Protein AF-A0A7C4Q3P4-F1 (afdb_monomer_lite)

Radius of gyration: 23.02 Å; chains: 1; bounding box: 31×22×73 Å

Sequence (64 aa):
MEKTNILKKSTILLILIITFYLSIYAGRPRVLSVTMVPPSPNFGQVVTVTIEFCANQQPAELAI

pLDDT: mean 78.91, std 16.38, range [36.94, 96.12]

Foldseek 3Di:
DVVVVVVVVVVVVVVVVVVVVVVVVPQDKAWPDWDKPPPDDDPPDDIDIDTDIPNPDDPPPDPD

Secondary structure (DSSP, 8-state):
-HHHHHHHHHHHHHHHHHHHHHHHHHT--EEEEEEEESSSPPTT---EEEEEEE-----S----

Structure (mmCIF, N/CA/C/O backbone):
data_AF-A0A7C4Q3P4-F1
#
_entry.id   AF-A0A7C4Q3P4-F1
#
loop_
_atom_site.group_PDB
_atom_site.id
_atom_site.type_symbol
_atom_site.label_atom_id
_atom_site.label_alt_id
_atom_site.label_comp_id
_atom_site.label_asym_id
_atom_site.label_entity_id
_atom_site.label_seq_id
_atom_site.pdbx_PDB_ins_code
_atom_site.Cartn_x
_atom_site.Cartn_y
_atom_site.Cartn_z
_atom_site.occupancy
_atom_site.B_iso_or_equiv
_atom_site.auth_seq_id
_atom_site.auth_comp_id
_atom_site.auth_asym_id
_atom_site.auth_atom_id
_atom_site.pdbx_PDB_model_num
ATOM 1 N N . MET A 1 1 ? -6.244 3.392 52.201 1.00 58.47 1 MET A N 1
ATOM 2 C CA . MET A 1 1 ? -7.114 3.196 51.015 1.00 58.47 1 MET A CA 1
ATOM 3 C C . MET A 1 1 ? -6.841 4.190 49.880 1.00 58.47 1 MET A C 1
ATOM 5 O O . MET A 1 1 ? -7.054 3.836 48.730 1.00 58.47 1 MET A O 1
ATOM 9 N N . GLU A 1 2 ? -6.314 5.388 50.153 1.00 63.44 2 GLU A N 1
ATOM 10 C CA . GLU A 1 2 ? -6.052 6.423 49.134 1.00 63.44 2 GLU A CA 1
ATOM 11 C C . GLU A 1 2 ? -5.011 6.036 48.066 1.00 63.44 2 GLU A C 1
ATOM 13 O O . GLU A 1 2 ? -5.257 6.173 46.868 1.00 63.44 2 GLU A O 1
ATOM 18 N N . LYS A 1 3 ? -3.888 5.438 48.486 1.00 62.94 3 LYS A N 1
ATOM 19 C CA . LYS A 1 3 ? -2.793 5.011 47.593 1.00 62.94 3 LYS A CA 1
ATOM 20 C C . LYS A 1 3 ? -3.246 4.013 46.516 1.00 62.94 3 LYS A C 1
ATOM 22 O O . LYS A 1 3 ? -2.799 4.085 45.375 1.00 62.94 3 LYS A O 1
ATOM 27 N N . THR A 1 4 ? -4.178 3.121 46.853 1.00 69.00 4 THR A N 1
ATOM 28 C CA . THR A 1 4 ? -4.751 2.133 45.923 1.00 69.00 4 THR A CA 1
ATOM 29 C C . THR A 1 4 ? -5.630 2.791 44.856 1.00 69.00 4 THR A C 1
ATOM 31 O O . THR A 1 4 ? -5.631 2.351 43.710 1.00 69.00 4 THR A O 1
ATOM 34 N N . ASN A 1 5 ? -6.345 3.867 45.198 1.00 77.06 5 ASN A N 1
ATOM 35 C CA . ASN A 1 5 ? -7.179 4.610 44.249 1.00 77.06 5 ASN A CA 1
ATOM 36 C C . ASN A 1 5 ? -6.334 5.436 43.268 1.00 77.06 5 ASN A C 1
ATOM 38 O O . ASN A 1 5 ? -6.663 5.508 42.085 1.00 77.06 5 ASN A O 1
ATOM 42 N N . ILE A 1 6 ? -5.218 5.999 43.740 1.00 80.38 6 ILE A N 1
ATOM 43 C CA . ILE A 1 6 ? -4.250 6.720 42.900 1.00 80.38 6 ILE A CA 1
ATOM 44 C C . ILE A 1 6 ? -3.562 5.754 41.928 1.00 80.38 6 ILE A C 1
ATOM 46 O O . ILE A 1 6 ? -3.483 6.044 40.735 1.00 80.38 6 ILE A O 1
ATOM 50 N N . LEU A 1 7 ? -3.136 4.579 42.409 1.00 78.94 7 LEU A N 1
ATOM 51 C CA . LEU A 1 7 ? -2.52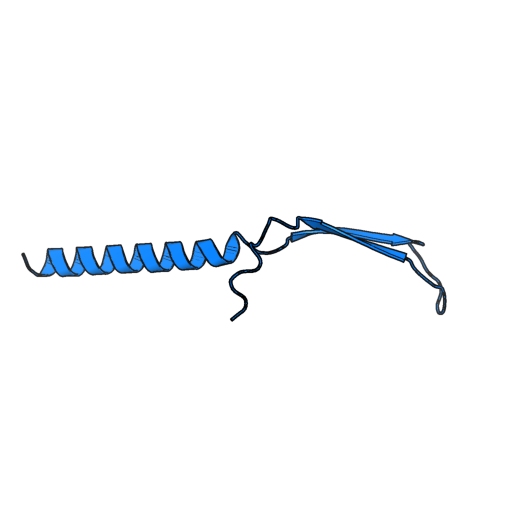9 3.554 41.559 1.00 78.94 7 LEU A CA 1
ATOM 52 C C . LEU A 1 7 ? -3.503 3.094 40.467 1.00 78.94 7 LEU A C 1
ATOM 54 O O . LEU A 1 7 ? -3.145 3.124 39.297 1.00 78.94 7 LEU A O 1
ATOM 58 N N . LYS A 1 8 ? -4.757 2.778 40.828 1.00 81.25 8 LYS A N 1
ATOM 59 C CA . LYS A 1 8 ? -5.800 2.390 39.862 1.00 81.25 8 LYS A CA 1
ATOM 60 C C . LYS A 1 8 ? -6.059 3.470 38.807 1.00 81.25 8 LYS A C 1
ATOM 62 O O . LYS A 1 8 ? -6.128 3.146 37.625 1.00 81.25 8 LYS A O 1
ATOM 67 N N . LYS A 1 9 ? -6.166 4.744 39.206 1.00 86.75 9 LYS A N 1
ATOM 68 C CA . LYS A 1 9 ? -6.337 5.865 38.262 1.00 86.75 9 LYS A CA 1
ATOM 69 C C . LYS A 1 9 ? -5.151 6.001 37.307 1.00 86.75 9 LYS A C 1
ATOM 71 O O . LYS A 1 9 ? -5.364 6.191 36.115 1.00 86.75 9 LYS A O 1
ATOM 76 N N . SER A 1 10 ? -3.927 5.858 37.816 1.00 89.25 10 SER A N 1
ATOM 77 C CA . SER A 1 10 ? -2.712 5.888 36.996 1.00 89.25 10 SER A CA 1
ATOM 78 C C . SER A 1 10 ? -2.674 4.734 35.986 1.00 89.25 10 SER A C 1
ATOM 80 O O . SER A 1 10 ? -2.396 4.950 34.809 1.00 89.25 10 SER A O 1
ATOM 82 N N . THR A 1 11 ? -3.052 3.519 36.396 1.00 90.88 11 THR A N 1
ATOM 83 C CA . THR A 1 11 ? -3.114 2.363 35.487 1.00 90.88 11 THR A CA 1
ATOM 84 C C . THR A 1 11 ? -4.168 2.545 34.392 1.00 90.88 11 THR A C 1
ATOM 86 O O . THR A 1 11 ? -3.893 2.251 33.233 1.00 90.88 11 THR A O 1
ATOM 89 N N . ILE A 1 12 ? -5.352 3.071 34.726 1.00 92.31 12 ILE A N 1
ATOM 90 C CA . ILE A 1 12 ? -6.408 3.356 33.739 1.00 92.31 12 ILE A CA 1
ATOM 91 C C . ILE A 1 12 ? -5.940 4.419 32.736 1.00 92.31 12 ILE A C 1
ATOM 93 O O . ILE A 1 12 ? -6.143 4.253 31.534 1.00 92.31 12 ILE A O 1
ATOM 97 N N . LEU A 1 13 ? -5.271 5.475 33.211 1.00 93.62 13 LEU A N 1
ATOM 98 C CA . LEU A 1 13 ? -4.704 6.513 32.348 1.00 93.62 13 LEU A CA 1
ATOM 99 C C . LEU A 1 13 ? -3.664 5.930 31.380 1.00 93.62 13 LEU A C 1
ATOM 101 O O . LEU A 1 13 ? -3.695 6.232 30.191 1.00 93.62 13 LEU A O 1
ATOM 105 N N . LEU A 1 14 ? -2.782 5.056 31.870 1.00 94.31 14 LEU A N 1
ATOM 106 C CA . LEU A 1 14 ? -1.774 4.391 31.047 1.00 94.31 14 LEU A CA 1
ATOM 107 C C . LEU A 1 14 ? -2.416 3.530 29.947 1.00 94.31 14 LEU A C 1
ATOM 109 O O . LEU A 1 14 ? -2.017 3.615 28.789 1.00 94.31 14 LEU A O 1
ATOM 113 N N . ILE A 1 15 ? -3.438 2.740 30.290 1.00 93.62 15 ILE A N 1
ATOM 114 C CA . ILE A 1 15 ? -4.171 1.905 29.327 1.00 93.62 15 ILE A CA 1
ATOM 115 C C . ILE A 1 15 ? -4.842 2.775 28.259 1.00 93.62 15 ILE A C 1
ATOM 117 O O . ILE A 1 15 ? -4.778 2.448 27.073 1.00 93.62 15 ILE A O 1
ATOM 121 N N . LEU A 1 16 ? -5.443 3.901 28.653 1.00 92.94 16 LEU A N 1
ATOM 122 C CA . LEU A 1 16 ? -6.077 4.834 27.723 1.00 92.94 16 LEU A CA 1
ATOM 123 C C . LEU A 1 16 ? -5.061 5.434 26.740 1.00 92.94 16 LEU A C 1
ATOM 125 O O . LEU A 1 16 ? -5.313 5.450 25.537 1.00 92.94 16 LEU A O 1
ATOM 129 N N . ILE A 1 17 ? -3.890 5.846 27.234 1.00 92.44 17 ILE A N 1
ATOM 130 C CA . ILE A 1 17 ? -2.798 6.360 26.396 1.00 92.44 17 ILE A CA 1
ATOM 131 C C . ILE A 1 17 ? -2.326 5.285 25.410 1.00 92.44 17 ILE A C 1
ATOM 133 O O . ILE A 1 17 ? -2.238 5.550 24.214 1.00 92.44 17 ILE A O 1
ATOM 137 N N . ILE A 1 18 ? -2.070 4.061 25.879 1.00 90.00 18 ILE A N 1
ATOM 138 C CA . ILE A 1 18 ? -1.628 2.950 25.019 1.00 90.00 18 ILE A CA 1
ATOM 139 C C . ILE A 1 18 ? -2.669 2.659 23.931 1.00 90.00 18 ILE A C 1
ATOM 141 O O . ILE A 1 18 ? -2.319 2.510 22.761 1.00 90.00 18 ILE A O 1
ATOM 145 N N . THR A 1 19 ? -3.950 2.633 24.294 1.00 86.81 19 THR A N 1
ATOM 146 C CA . THR A 1 19 ? -5.046 2.362 23.353 1.00 86.81 19 THR A CA 1
ATOM 147 C C . THR A 1 19 ? -5.157 3.463 22.293 1.00 86.81 19 THR A C 1
ATOM 149 O O . THR A 1 19 ? -5.339 3.166 21.114 1.00 86.81 19 THR A O 1
ATOM 152 N N . PHE A 1 20 ? -4.970 4.727 22.687 1.00 84.88 20 PHE A N 1
ATOM 153 C CA . PHE A 1 20 ? -4.940 5.870 21.772 1.00 84.88 20 PHE A CA 1
ATOM 154 C C . PHE A 1 20 ? -3.742 5.831 20.808 1.00 84.88 20 PHE A C 1
ATOM 156 O O . PHE A 1 20 ? -3.883 6.134 19.628 1.00 84.88 20 PHE A O 1
ATOM 163 N N . TYR A 1 21 ? -2.563 5.403 21.263 1.00 80.94 21 TYR A N 1
ATOM 164 C CA . TYR A 1 21 ? -1.409 5.238 20.371 1.00 80.94 21 TYR A CA 1
ATOM 165 C C . TYR A 1 21 ? -1.607 4.109 19.350 1.00 80.94 21 TYR A C 1
ATOM 167 O O . TYR A 1 21 ? -1.197 4.240 18.195 1.00 80.94 21 TYR A O 1
ATOM 175 N N . LEU A 1 22 ? -2.249 3.010 19.752 1.00 79.06 22 LEU A N 1
ATOM 176 C CA . LEU A 1 22 ? -2.508 1.874 18.866 1.00 79.06 22 LEU A CA 1
ATOM 177 C C . LEU A 1 22 ? -3.542 2.199 17.775 1.00 79.06 22 LEU A C 1
ATOM 179 O O . LEU A 1 22 ? -3.400 1.717 16.650 1.00 79.06 22 LEU A O 1
ATOM 183 N N . SER A 1 23 ? -4.537 3.049 18.054 1.00 72.06 23 SER A N 1
ATOM 184 C CA . SER A 1 23 ? -5.546 3.437 17.056 1.00 72.06 23 SER A CA 1
ATOM 1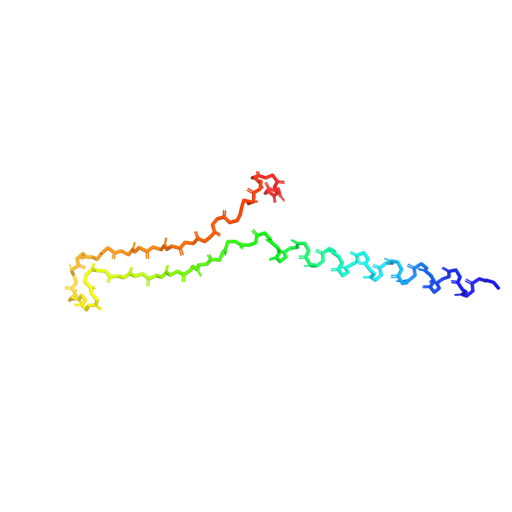85 C C . SER A 1 23 ? -4.959 4.255 15.896 1.00 72.06 23 SER A C 1
ATOM 187 O O . SER A 1 23 ? -5.351 4.051 14.748 1.00 72.06 23 SER A O 1
ATOM 189 N N . ILE A 1 24 ? -3.946 5.094 16.151 1.00 68.25 24 ILE A N 1
ATOM 190 C CA . ILE A 1 24 ? -3.244 5.883 15.116 1.00 68.25 24 ILE A CA 1
ATOM 191 C C . ILE A 1 24 ? -2.515 4.979 14.101 1.00 68.25 24 ILE A C 1
ATOM 193 O O . ILE A 1 24 ? -2.292 5.369 12.950 1.00 68.25 24 ILE A O 1
ATOM 197 N N . TYR A 1 25 ? -2.131 3.766 14.506 1.00 63.66 25 TYR A N 1
ATOM 198 C CA . TYR A 1 25 ? -1.370 2.840 13.665 1.00 63.66 25 TYR A CA 1
ATOM 199 C C . TYR A 1 25 ? -2.255 1.944 12.783 1.00 63.66 25 TYR A C 1
ATOM 201 O O . TYR A 1 25 ? -1.795 1.448 11.753 1.00 63.66 25 TYR A O 1
ATOM 209 N 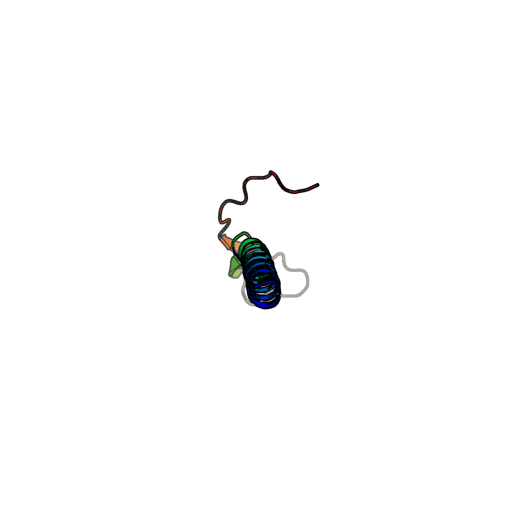N . ALA A 1 26 ? -3.524 1.753 13.155 1.00 62.62 26 ALA A N 1
ATOM 210 C CA . ALA A 1 26 ? -4.442 0.844 12.467 1.00 62.62 26 ALA A CA 1
ATOM 211 C C . ALA A 1 26 ? -4.979 1.394 11.131 1.00 62.62 26 ALA A C 1
ATOM 213 O O . ALA A 1 26 ? -5.353 0.614 10.261 1.00 62.62 26 ALA A O 1
ATOM 214 N N . GLY A 1 27 ? -4.994 2.719 10.951 1.00 60.28 27 GLY A N 1
ATOM 215 C CA . GLY A 1 27 ? -5.635 3.369 9.802 1.00 60.28 27 GLY A CA 1
ATOM 216 C C . GLY A 1 27 ? -4.712 3.797 8.663 1.00 60.28 27 GLY A C 1
ATOM 217 O O . GLY A 1 27 ? -5.188 4.428 7.735 1.00 60.28 27 GLY A O 1
ATOM 218 N N . ARG A 1 28 ? -3.399 3.540 8.706 1.00 65.62 28 ARG A N 1
ATOM 219 C CA . ARG A 1 28 ? -2.491 4.099 7.686 1.00 65.62 28 ARG A CA 1
ATOM 220 C C . ARG A 1 28 ? -2.498 3.260 6.400 1.00 65.62 28 ARG A C 1
ATOM 222 O O . ARG A 1 28 ? -2.322 2.041 6.499 1.00 65.62 28 ARG A O 1
ATOM 229 N N . PRO A 1 29 ? -2.620 3.880 5.208 1.00 69.25 29 PRO A N 1
ATOM 230 C CA . PRO A 1 29 ? -2.505 3.159 3.949 1.00 69.25 29 PRO A CA 1
ATOM 231 C C . PRO A 1 29 ? -1.108 2.550 3.849 1.00 69.25 29 PRO A C 1
ATOM 233 O O . PRO A 1 29 ? -0.100 3.205 4.128 1.00 69.25 29 PRO A O 1
ATOM 236 N N . ARG A 1 30 ? -1.049 1.272 3.480 1.00 73.94 30 ARG A N 1
ATOM 237 C CA . ARG A 1 30 ? 0.214 0.552 3.295 1.00 73.94 30 ARG A CA 1
ATOM 238 C C . ARG A 1 30 ? 0.430 0.306 1.814 1.00 73.94 30 ARG A C 1
ATOM 240 O O . ARG A 1 30 ? -0.442 -0.255 1.155 1.00 73.94 30 ARG A O 1
ATOM 247 N N . VAL A 1 31 ? 1.590 0.711 1.306 1.00 83.69 31 VAL A N 1
ATOM 248 C CA . VAL A 1 31 ? 2.017 0.374 -0.056 1.00 83.69 31 VAL A CA 1
ATOM 249 C C . VAL A 1 31 ? 2.343 -1.118 -0.089 1.00 83.69 31 VAL A C 1
ATOM 251 O O . VAL A 1 31 ? 3.126 -1.596 0.731 1.00 83.69 31 VAL A O 1
ATOM 254 N N . LEU A 1 32 ? 1.694 -1.844 -0.994 1.00 85.94 32 LEU A N 1
ATOM 255 C CA . LEU A 1 32 ? 1.872 -3.280 -1.199 1.00 85.94 32 LEU A CA 1
ATOM 256 C C . LEU A 1 32 ? 2.954 -3.536 -2.242 1.00 85.94 32 LEU A C 1
ATOM 258 O O . LEU A 1 32 ? 3.853 -4.342 -2.015 1.00 85.94 32 LEU A O 1
ATOM 262 N N . SER A 1 33 ? 2.875 -2.833 -3.371 1.00 88.94 33 SER A N 1
ATOM 263 C CA . SER A 1 33 ? 3.832 -2.977 -4.458 1.00 88.94 33 SER A CA 1
ATOM 264 C C . SER A 1 33 ? 4.000 -1.667 -5.224 1.00 88.94 33 SER A C 1
ATOM 266 O O . SER A 1 33 ? 3.102 -0.824 -5.285 1.00 88.94 33 SER A O 1
ATOM 268 N N . VAL A 1 34 ? 5.190 -1.489 -5.791 1.00 91.06 34 VAL A N 1
ATOM 269 C CA . VAL A 1 34 ? 5.493 -0.411 -6.730 1.00 91.06 34 VAL A CA 1
ATOM 270 C C . VAL A 1 34 ? 6.193 -1.050 -7.914 1.00 91.06 34 VAL A C 1
ATOM 272 O O . VAL A 1 34 ? 7.234 -1.685 -7.748 1.00 91.06 34 VAL A O 1
ATOM 275 N N . THR A 1 35 ? 5.623 -0.900 -9.103 1.00 94.44 35 THR A N 1
ATOM 276 C CA . THR A 1 35 ? 6.221 -1.384 -10.348 1.00 94.44 35 THR A CA 1
ATOM 277 C C . THR A 1 35 ? 6.400 -0.234 -11.329 1.00 94.44 35 THR A C 1
ATOM 279 O O . THR A 1 35 ? 5.685 0.768 -11.284 1.00 94.44 35 THR A O 1
ATOM 282 N N . MET A 1 36 ? 7.407 -0.354 -12.190 1.00 93.38 36 MET A N 1
ATOM 283 C CA . MET A 1 36 ? 7.738 0.642 -13.202 1.00 93.38 36 MET A CA 1
ATOM 284 C C . MET A 1 36 ? 7.933 -0.054 -14.544 1.00 93.38 36 MET A C 1
ATOM 286 O O . MET A 1 36 ? 8.630 -1.067 -14.629 1.00 93.38 36 MET A O 1
ATOM 290 N N . VAL A 1 37 ? 7.324 0.503 -15.589 1.00 94.75 37 VAL A N 1
ATOM 291 C CA . VAL A 1 37 ? 7.430 0.003 -16.960 1.00 94.75 37 VAL A CA 1
ATOM 292 C C . VAL A 1 37 ? 7.881 1.138 -17.889 1.00 94.75 37 VAL A C 1
ATOM 294 O O . VAL A 1 37 ? 7.218 2.177 -17.924 1.00 94.75 37 VAL A O 1
ATOM 297 N N . PRO A 1 38 ? 8.960 0.952 -18.675 1.00 93.12 38 PRO A N 1
ATOM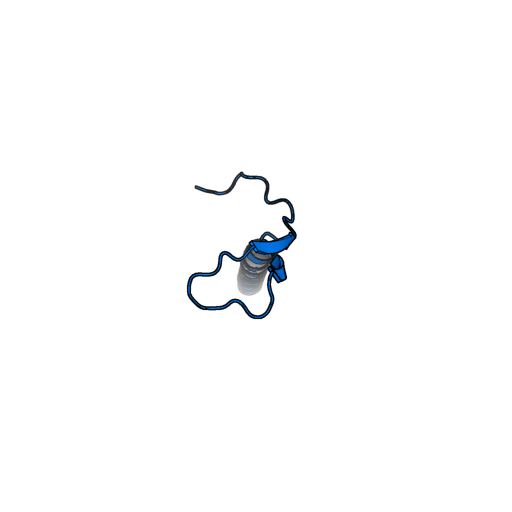 298 C CA . PRO A 1 38 ? 9.898 -0.177 -18.642 1.00 93.12 38 PRO A CA 1
ATOM 299 C C . PRO A 1 38 ? 10.761 -0.205 -17.359 1.00 93.12 38 PRO A C 1
ATOM 301 O O . PRO A 1 38 ? 10.977 0.841 -16.752 1.00 93.12 38 PRO A O 1
ATOM 304 N N . PRO A 1 39 ? 11.304 -1.375 -16.962 1.00 88.12 39 PRO A N 1
ATOM 305 C CA . PRO A 1 39 ? 12.103 -1.523 -15.737 1.00 88.12 39 PRO A CA 1
ATOM 306 C C . PRO A 1 39 ? 13.486 -0.851 -15.806 1.00 88.12 39 PRO A C 1
ATOM 308 O O . PRO A 1 39 ? 14.115 -0.630 -14.776 1.00 88.12 39 PRO A O 1
ATOM 311 N N . SER A 1 40 ? 13.969 -0.526 -17.009 1.00 91.12 40 SER A N 1
ATOM 312 C CA . SER A 1 40 ? 15.204 0.233 -17.229 1.00 91.12 40 SER A CA 1
ATOM 313 C C . SER A 1 40 ? 14.951 1.300 -18.301 1.00 91.12 40 SER A C 1
ATOM 315 O O . SER A 1 40 ? 15.172 1.055 -19.488 1.00 91.12 40 SER A O 1
ATOM 317 N N . PRO A 1 41 ? 14.372 2.448 -17.917 1.00 91.44 41 PRO A N 1
ATOM 318 C CA . PRO A 1 41 ? 14.092 3.531 -18.847 1.00 91.44 41 PRO A CA 1
ATOM 319 C C . PRO A 1 41 ? 15.363 4.306 -19.193 1.00 91.44 41 PRO A C 1
ATOM 321 O O . PRO A 1 41 ? 16.215 4.553 -18.339 1.00 91.44 41 PRO A O 1
ATOM 324 N N . ASN A 1 42 ? 15.464 4.747 -20.443 1.00 94.62 42 ASN A N 1
ATOM 325 C CA . ASN A 1 42 ? 16.494 5.698 -20.843 1.00 94.62 42 ASN A CA 1
ATOM 326 C C . ASN A 1 42 ? 16.104 7.127 -20.445 1.00 94.62 42 ASN A C 1
ATOM 328 O O . ASN A 1 42 ? 14.936 7.445 -20.211 1.00 94.62 42 ASN A O 1
ATOM 332 N N . PHE A 1 43 ? 17.093 8.017 -20.401 1.00 91.75 43 PHE A N 1
ATOM 333 C CA . PHE A 1 43 ? 16.848 9.427 -20.121 1.00 91.75 43 PHE A CA 1
ATOM 334 C C . PHE A 1 43 ? 15.893 10.042 -21.161 1.00 91.75 43 PHE A C 1
ATOM 336 O O . PHE A 1 43 ? 16.086 9.875 -22.364 1.00 91.75 43 PHE A O 1
ATOM 343 N N . GLY A 1 44 ? 14.857 10.742 -20.689 1.00 92.31 44 GLY A N 1
ATOM 344 C CA . GLY A 1 44 ? 13.815 11.343 -21.534 1.00 92.31 44 GLY A CA 1
ATOM 345 C C . GLY A 1 44 ? 12.688 10.391 -21.958 1.00 92.31 44 GLY A C 1
ATOM 346 O O . GLY A 1 44 ? 11.757 10.818 -22.637 1.00 92.31 44 GLY A O 1
ATOM 347 N N . GLN A 1 45 ? 12.735 9.120 -21.554 1.00 94.25 45 GLN A N 1
ATOM 348 C CA . GLN A 1 45 ? 11.691 8.144 -21.853 1.00 94.25 45 GLN A CA 1
ATOM 349 C C . GLN A 1 45 ? 10.528 8.245 -20.857 1.00 94.25 45 GLN A C 1
ATOM 351 O O . GLN A 1 45 ? 10.732 8.359 -19.649 1.00 94.25 45 GLN A O 1
ATOM 356 N N . VAL A 1 46 ? 9.294 8.172 -21.362 1.00 94.38 46 VAL A N 1
ATOM 357 C CA . VAL A 1 46 ? 8.094 8.105 -20.517 1.00 94.38 46 VAL A CA 1
ATOM 358 C C . VAL A 1 46 ? 8.031 6.742 -19.839 1.00 94.38 46 VAL A C 1
ATOM 360 O O . VAL A 1 46 ? 8.187 5.709 -20.493 1.00 94.38 46 VAL A O 1
ATOM 363 N N . VAL A 1 47 ? 7.765 6.752 -18.534 1.00 95.00 47 VAL A N 1
ATOM 364 C CA . VAL A 1 47 ? 7.540 5.543 -17.743 1.00 95.00 47 VAL A CA 1
ATOM 365 C C . VAL A 1 47 ? 6.157 5.549 -17.125 1.00 95.00 47 VAL A C 1
ATOM 367 O O . VAL A 1 47 ? 5.634 6.592 -16.731 1.00 95.00 47 VAL A O 1
ATOM 370 N N . THR A 1 48 ? 5.579 4.362 -17.002 1.00 96.12 48 THR A N 1
ATOM 371 C CA . THR A 1 48 ? 4.373 4.135 -16.213 1.00 96.12 48 THR A CA 1
ATOM 372 C C . THR A 1 48 ? 4.782 3.565 -14.867 1.00 96.12 48 THR A C 1
ATOM 374 O O . THR A 1 48 ? 5.462 2.543 -14.808 1.00 96.12 48 THR A O 1
ATOM 377 N N . VAL A 1 49 ? 4.370 4.232 -13.790 1.00 94.75 49 VAL A N 1
ATOM 378 C CA . VAL A 1 49 ? 4.562 3.756 -12.419 1.00 94.75 49 VAL A CA 1
ATOM 379 C C . VAL A 1 49 ? 3.213 3.309 -11.880 1.00 94.75 49 VAL A C 1
ATOM 381 O O . VAL A 1 49 ? 2.261 4.089 -11.857 1.00 94.75 49 VAL A O 1
ATOM 384 N N . THR A 1 50 ? 3.135 2.060 -11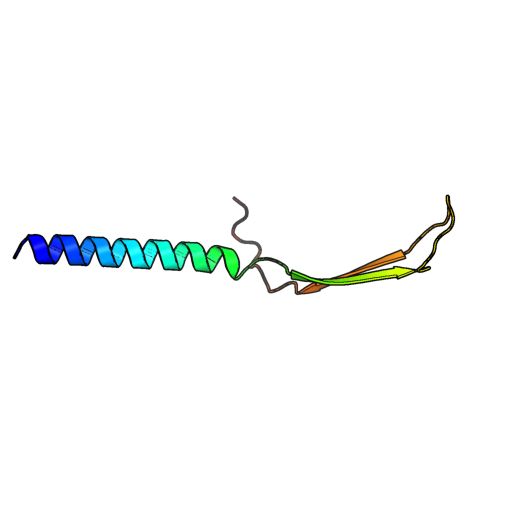.441 1.00 94.69 50 THR A N 1
ATOM 385 C CA . THR A 1 50 ? 1.937 1.486 -10.831 1.00 94.69 50 THR A CA 1
ATOM 386 C C . THR A 1 50 ? 2.203 1.278 -9.349 1.00 94.69 50 THR A C 1
ATOM 388 O O . THR A 1 50 ? 3.165 0.612 -8.972 1.00 94.69 50 THR A O 1
ATOM 391 N N . ILE A 1 51 ? 1.357 1.872 -8.506 1.00 92.12 51 ILE A N 1
ATOM 392 C CA . ILE A 1 51 ? 1.430 1.757 -7.049 1.00 92.12 51 ILE A CA 1
ATOM 393 C C . ILE A 1 51 ? 0.195 0.993 -6.594 1.00 92.12 51 ILE A C 1
ATOM 395 O O . ILE A 1 51 ? -0.922 1.502 -6.681 1.00 92.12 51 ILE A O 1
ATOM 399 N N . GLU A 1 52 ? 0.397 -0.215 -6.087 1.00 90.69 52 GLU A N 1
ATOM 400 C CA . GLU A 1 52 ? -0.649 -0.954 -5.398 1.00 90.69 52 GLU A CA 1
ATOM 401 C C . GLU A 1 52 ? -0.543 -0.640 -3.915 1.00 90.69 52 GLU A C 1
ATOM 403 O O . GLU A 1 52 ? 0.502 -0.825 -3.285 1.00 90.69 52 GLU A O 1
ATOM 408 N N . PHE A 1 53 ? -1.629 -0.159 -3.333 1.00 86.81 53 PHE A N 1
ATOM 409 C CA . PHE A 1 53 ? -1.693 0.116 -1.911 1.00 86.81 53 PHE A CA 1
ATOM 410 C C . PHE A 1 53 ? -2.988 -0.433 -1.341 1.00 86.81 53 PHE A C 1
ATOM 412 O O . PHE A 1 53 ? -4.036 -0.436 -1.986 1.00 86.81 53 PHE A O 1
ATOM 419 N N . CYS A 1 54 ? -2.907 -0.897 -0.102 1.00 78.88 54 CYS A N 1
ATOM 420 C CA . CYS A 1 54 ? -4.085 -1.258 0.650 1.00 78.88 54 CYS A CA 1
ATOM 421 C C . CYS A 1 54 ? -4.698 0.029 1.200 1.00 78.88 54 CYS A C 1
ATOM 423 O O . CYS A 1 54 ? -4.227 0.585 2.199 1.00 78.88 54 CYS A O 1
ATOM 425 N N . ALA A 1 55 ? -5.746 0.502 0.531 1.00 67.94 55 ALA A N 1
ATOM 426 C CA . ALA A 1 55 ? -6.677 1.468 1.087 1.00 67.94 55 ALA A CA 1
ATOM 427 C C . ALA A 1 55 ? -7.533 0.754 2.144 1.00 67.94 55 ALA A C 1
ATOM 429 O O . ALA A 1 55 ? -8.717 0.501 1.935 1.00 67.94 55 ALA A O 1
ATOM 430 N N . ASN A 1 56 ? -6.930 0.369 3.274 1.00 60.09 56 ASN A N 1
ATOM 431 C CA . ASN A 1 56 ? -7.729 0.033 4.445 1.00 60.09 56 ASN A CA 1
ATOM 432 C C . ASN A 1 56 ? -8.566 1.272 4.741 1.00 60.09 56 ASN A C 1
ATOM 434 O O . ASN A 1 56 ? -8.012 2.352 4.927 1.00 60.09 56 ASN A O 1
ATOM 438 N N . GLN A 1 57 ? -9.881 1.101 4.663 1.00 55.12 57 GLN A N 1
ATOM 439 C CA . GLN A 1 57 ? -10.893 2.140 4.745 1.00 55.12 57 GLN A CA 1
ATOM 440 C C . GLN A 1 57 ? -10.631 3.040 5.957 1.00 55.12 57 GLN A C 1
ATOM 442 O O . GLN A 1 57 ? -11.078 2.756 7.064 1.00 55.12 57 GLN 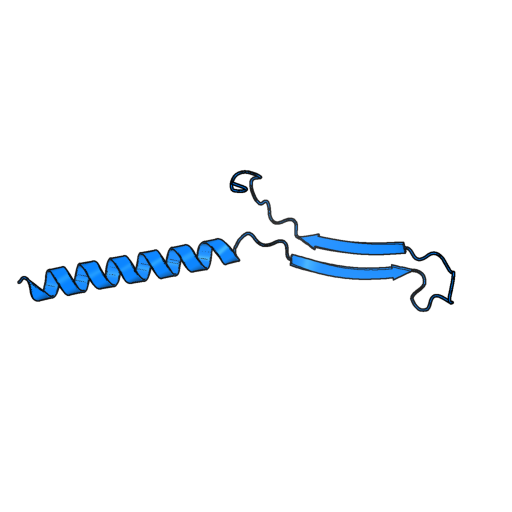A O 1
ATOM 447 N N . GLN A 1 58 ? -9.912 4.143 5.762 1.00 49.66 58 GLN A N 1
ATOM 448 C CA . GLN A 1 58 ? -10.117 5.304 6.605 1.00 49.66 58 GLN A CA 1
ATOM 449 C C . GLN A 1 58 ? -11.517 5.795 6.244 1.00 49.66 58 GLN A C 1
ATOM 451 O O . GLN A 1 58 ? -11.715 6.202 5.095 1.00 49.66 58 GLN A O 1
ATOM 456 N N . PRO A 1 59 ? -12.510 5.765 7.154 1.00 48.06 59 PRO A N 1
ATOM 457 C CA . PRO A 1 59 ? -13.603 6.705 6.995 1.00 48.06 59 PRO A CA 1
ATOM 458 C C . PRO A 1 59 ? -12.950 8.085 6.879 1.00 48.06 59 PRO A C 1
ATOM 460 O O . PRO A 1 59 ? -12.043 8.415 7.648 1.00 48.06 59 PRO A O 1
ATOM 463 N N . ALA A 1 60 ? -13.343 8.848 5.863 1.00 51.00 60 ALA A N 1
ATOM 464 C CA . ALA A 1 60 ? -12.814 10.170 5.535 1.00 51.00 60 ALA A CA 1
ATOM 465 C C . ALA A 1 60 ? -13.187 11.239 6.587 1.00 51.00 60 ALA A C 1
ATOM 467 O O . ALA A 1 60 ? -13.476 12.382 6.255 1.00 51.00 60 ALA A O 1
ATOM 468 N N . GLU A 1 61 ? -13.208 10.870 7.862 1.00 50.22 61 GLU A N 1
ATOM 469 C CA . GLU A 1 61 ? -13.795 11.631 8.953 1.00 50.22 61 GLU A CA 1
ATOM 470 C C . GLU A 1 61 ? -12.822 11.693 10.125 1.00 50.22 61 GLU A C 1
ATOM 472 O O . GLU A 1 61 ? -13.121 11.256 11.223 1.00 50.22 61 GLU A O 1
ATOM 477 N N . LEU A 1 62 ? -11.601 12.166 9.876 1.00 45.25 62 LEU A N 1
ATOM 478 C CA . LEU A 1 62 ? -10.734 12.734 10.918 1.00 45.25 62 LEU A CA 1
ATOM 479 C C . LEU A 1 62 ? -9.573 13.530 10.295 1.00 45.25 62 LEU A C 1
ATOM 481 O O . LEU A 1 62 ? -8.436 13.483 10.755 1.00 45.25 62 LEU A O 1
ATOM 485 N N . ALA A 1 63 ? -9.868 14.253 9.213 1.00 36.94 63 ALA A N 1
ATOM 486 C CA . ALA A 1 63 ? -9.042 15.358 8.746 1.00 36.94 63 ALA A CA 1
ATOM 487 C C . ALA A 1 63 ? -9.696 16.663 9.223 1.00 36.94 63 ALA A C 1
ATOM 489 O O . ALA A 1 63 ? -10.421 17.313 8.473 1.00 36.94 63 ALA A O 1
ATOM 490 N N . ILE A 1 64 ? -9.485 16.986 10.500 1.00 38.62 64 ILE A N 1
ATOM 491 C CA . ILE A 1 64 ? -9.585 18.348 11.039 1.00 38.62 64 ILE A CA 1
ATOM 492 C C . ILE A 1 64 ? -8.270 18.616 11.759 1.00 38.62 64 ILE A C 1
ATOM 494 O O . ILE A 1 64 ? -7.884 17.750 12.578 1.00 38.62 64 ILE A O 1
#